Protein AF-D8QM72-F1 (afdb_monomer_lite)

Organism: Schizophyllum commune (strain H4-8 / FGSC 9210) (NCBI:txid578458)

Foldseek 3Di:
DPDPVVVLVVVLVVVVVVVVPDDLPAADEDEDQCLVVNLVCCVVVVRPVVRNVSYDYDYDD

InterPro domains:
  IPR040521 Kyakuja-Dileera-Zisupton transposase [PF18758] (1-60)

Radius of gyration: 11.47 Å; chains: 1; bounding box: 26×28×26 Å

pLDDT: mean 86.72, std 7.2, range [60.75, 94.75]

Structure (mmCIF, N/CA/C/O backbone):
data_AF-D8QM72-F1
#
_entry.id   AF-D8QM72-F1
#
loop_
_atom_site.group_PDB
_atom_site.id
_atom_site.type_symbol
_atom_site.label_atom_id
_atom_site.label_alt_id
_atom_site.label_comp_id
_atom_site.label_asym_id
_atom_site.label_entity_id
_atom_site.label_seq_id
_atom_site.pdbx_PDB_ins_code
_atom_site.Cartn_x
_atom_site.Cartn_y
_atom_site.Cartn_z
_atom_site.occupancy
_atom_site.B_iso_or_equiv
_atom_site.auth_seq_id
_atom_site.auth_comp_id
_atom_site.auth_asym_id
_atom_site.auth_atom_id
_atom_site.pdbx_PDB_model_num
ATOM 1 N N . MET A 1 1 ? -18.926 5.163 3.986 1.00 60.75 1 MET A N 1
ATOM 2 C CA . MET A 1 1 ? -17.567 5.687 4.258 1.00 60.75 1 MET A CA 1
ATOM 3 C C . MET A 1 1 ? -17.619 6.804 5.298 1.00 60.75 1 MET A C 1
ATOM 5 O O . MET A 1 1 ? -17.162 7.916 5.056 1.00 60.75 1 MET A O 1
ATOM 9 N N . THR 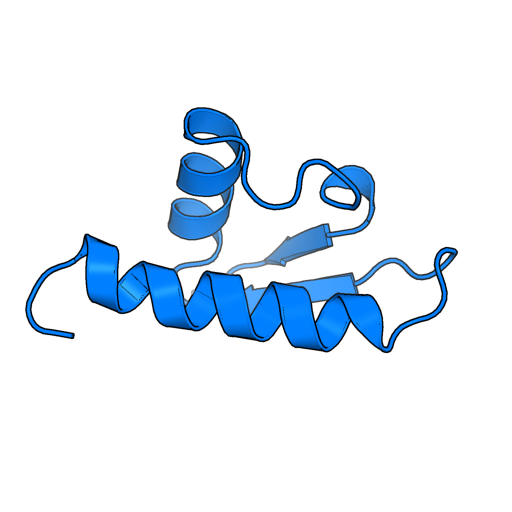A 1 2 ? -18.181 6.525 6.470 1.00 74.00 2 THR A N 1
ATOM 10 C CA . THR A 1 2 ? -18.282 7.463 7.598 1.00 74.00 2 THR A CA 1
ATOM 11 C C . THR A 1 2 ? -17.240 7.171 8.679 1.00 74.00 2 THR A C 1
ATOM 13 O O . THR A 1 2 ? -16.796 8.096 9.354 1.00 74.00 2 THR A O 1
ATOM 16 N N . THR A 1 3 ? -16.774 5.923 8.801 1.00 78.56 3 THR A N 1
ATOM 17 C CA . THR A 1 3 ? -15.747 5.521 9.777 1.00 78.56 3 THR A CA 1
ATOM 18 C C . THR A 1 3 ? -14.339 5.505 9.170 1.00 78.56 3 THR A C 1
ATOM 20 O O . THR A 1 3 ? -14.165 5.407 7.954 1.00 78.56 3 THR A O 1
ATOM 23 N N . ALA A 1 4 ? -13.307 5.589 10.016 1.00 72.06 4 ALA A N 1
ATOM 24 C CA . ALA A 1 4 ? -11.911 5.521 9.571 1.00 72.06 4 ALA A CA 1
ATOM 25 C C . ALA A 1 4 ? -11.586 4.197 8.849 1.00 72.06 4 ALA A C 1
ATOM 27 O O . ALA A 1 4 ? -10.901 4.209 7.828 1.00 72.06 4 ALA A O 1
ATOM 28 N N . GLY A 1 5 ? -12.144 3.075 9.320 1.00 73.50 5 GLY A N 1
ATOM 29 C CA . 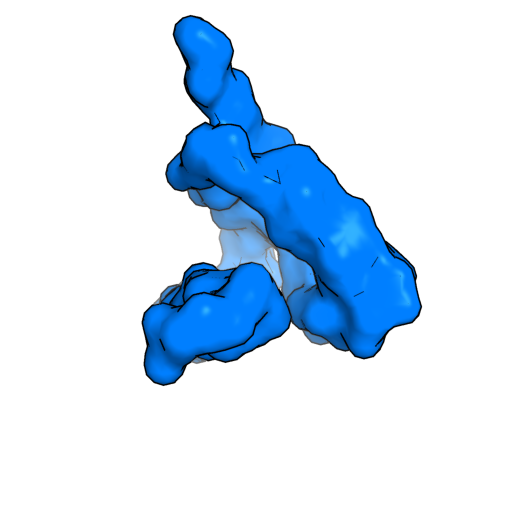GLY A 1 5 ? -11.983 1.767 8.679 1.00 73.50 5 GLY A CA 1
ATOM 30 C C . GLY A 1 5 ? -12.629 1.699 7.293 1.00 73.50 5 GLY A C 1
ATOM 31 O O . GLY A 1 5 ? -12.010 1.217 6.350 1.00 73.50 5 GLY A O 1
ATOM 32 N N . GLU A 1 6 ? -13.829 2.264 7.126 1.00 76.44 6 GLU A N 1
ATOM 33 C CA . GLU A 1 6 ? -14.483 2.324 5.811 1.00 76.44 6 GLU A CA 1
ATOM 34 C C . GLU A 1 6 ? -13.724 3.206 4.811 1.00 76.44 6 G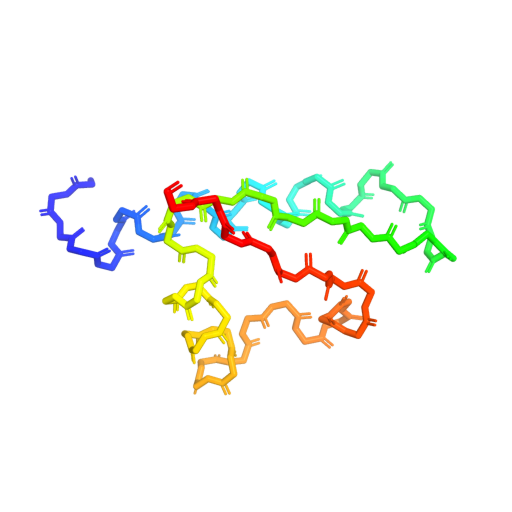LU A C 1
ATOM 36 O O . GLU A 1 6 ? -13.730 2.926 3.614 1.00 76.44 6 GLU A O 1
ATOM 41 N N . LYS A 1 7 ? -13.060 4.272 5.279 1.00 74.50 7 LYS A N 1
ATOM 42 C CA . LYS A 1 7 ? -12.194 5.097 4.422 1.00 74.50 7 LYS A CA 1
ATOM 43 C C . LYS A 1 7 ? -10.965 4.317 3.954 1.00 74.50 7 LYS A C 1
ATOM 45 O O . LYS A 1 7 ? -10.581 4.436 2.795 1.00 74.50 7 LYS A O 1
ATOM 50 N N . GLN A 1 8 ? -10.393 3.485 4.827 1.00 81.62 8 GLN A N 1
ATOM 51 C CA . GLN A 1 8 ? -9.264 2.624 4.477 1.00 81.62 8 GLN A CA 1
ATOM 52 C C . GLN A 1 8 ? -9.666 1.494 3.514 1.00 81.62 8 GLN A C 1
ATOM 54 O O . GLN A 1 8 ? -8.891 1.158 2.622 1.00 81.62 8 GLN A O 1
ATOM 59 N N . TYR A 1 9 ? -10.874 0.939 3.663 1.00 8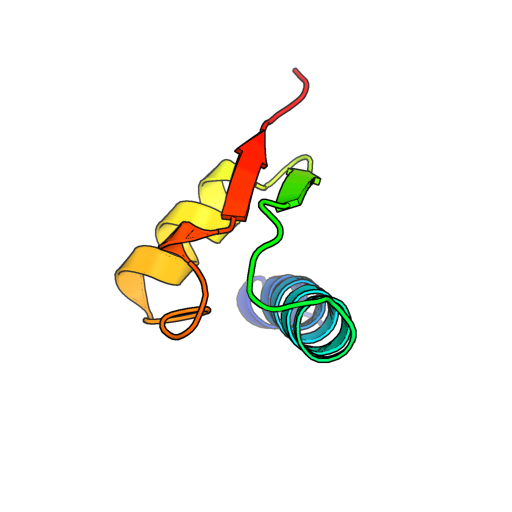5.44 9 TYR A N 1
ATOM 60 C CA . TYR A 1 9 ? -11.380 -0.146 2.814 1.00 85.44 9 TYR A CA 1
ATOM 61 C C . TYR A 1 9 ? -11.293 0.190 1.323 1.00 85.44 9 TYR A C 1
ATOM 63 O O . TYR A 1 9 ? -10.843 -0.633 0.533 1.00 85.44 9 TYR A O 1
ATOM 71 N N . TYR A 1 10 ? -11.649 1.421 0.945 1.00 86.19 10 TYR A N 1
ATOM 72 C CA . TYR A 1 10 ? -11.579 1.848 -0.451 1.00 86.19 10 TYR A CA 1
ATOM 73 C C . TYR A 1 10 ? -10.150 1.805 -1.008 1.00 86.19 10 TYR A C 1
ATOM 75 O O . TYR A 1 10 ? -9.937 1.316 -2.113 1.00 86.19 10 TYR A O 1
ATOM 83 N N . ALA A 1 11 ? -9.161 2.266 -0.234 1.00 87.94 11 ALA A N 1
ATOM 84 C CA . ALA A 1 11 ? -7.763 2.232 -0.656 1.00 87.94 11 ALA A CA 1
ATOM 85 C C . ALA A 1 11 ? -7.253 0.790 -0.812 1.00 87.94 11 ALA A C 1
ATOM 87 O O . ALA A 1 11 ? -6.538 0.494 -1.763 1.00 87.94 11 ALA A O 1
ATOM 88 N N . VAL A 1 12 ? -7.656 -0.111 0.091 1.00 90.00 12 VAL A N 1
ATOM 89 C CA . VAL A 1 12 ? -7.318 -1.541 0.008 1.00 90.00 12 VAL A CA 1
ATOM 90 C C . VAL A 1 12 ? -7.918 -2.170 -1.248 1.00 90.00 12 VAL A C 1
ATOM 92 O O . VAL A 1 12 ? -7.177 -2.726 -2.052 1.00 90.00 12 VAL A O 1
ATOM 95 N N . ALA A 1 13 ? -9.225 -2.005 -1.463 1.00 91.31 13 ALA A N 1
ATOM 96 C CA . ALA A 1 13 ? -9.920 -2.576 -2.615 1.00 91.31 13 ALA A CA 1
ATOM 97 C C . ALA A 1 13 ? -9.373 -2.053 -3.955 1.00 91.31 13 ALA A C 1
ATOM 99 O O . ALA A 1 13 ? -9.267 -2.805 -4.920 1.00 91.31 13 ALA A O 1
ATOM 100 N N . LEU A 1 14 ? -8.995 -0.771 -4.016 1.00 91.12 14 LEU A N 1
ATOM 101 C CA . LEU A 1 14 ? -8.388 -0.181 -5.207 1.00 91.12 14 LEU A CA 1
ATOM 102 C C . LEU A 1 14 ? -7.014 -0.797 -5.513 1.00 91.12 14 LEU A C 1
ATOM 104 O O . LEU A 1 14 ? -6.722 -1.095 -6.668 1.00 91.12 14 LEU A O 1
ATOM 108 N N . VAL A 1 15 ? -6.181 -1.001 -4.487 1.00 91.31 15 VAL A N 1
ATOM 109 C CA . VAL A 1 15 ? -4.869 -1.646 -4.644 1.00 91.31 15 VAL A CA 1
ATOM 110 C C . VAL A 1 15 ? -5.027 -3.114 -5.048 1.00 91.31 15 VAL A C 1
ATOM 112 O O . VAL A 1 15 ? -4.307 -3.552 -5.941 1.00 91.31 15 VAL A O 1
ATOM 115 N N . ASP A 1 16 ? -5.992 -3.844 -4.478 1.00 92.50 16 ASP A N 1
ATOM 116 C CA . ASP A 1 16 ? -6.315 -5.220 -4.886 1.00 92.50 16 ASP A CA 1
ATOM 117 C C . ASP A 1 16 ? -6.671 -5.292 -6.374 1.00 92.50 16 ASP A C 1
ATOM 119 O O . ASP A 1 16 ? -6.005 -5.995 -7.136 1.00 92.50 16 ASP A O 1
ATOM 123 N N . ALA A 1 17 ? -7.645 -4.492 -6.813 1.00 93.69 17 ALA A N 1
ATOM 124 C CA . ALA A 1 17 ? -8.065 -4.464 -8.211 1.00 93.69 17 ALA A CA 1
ATOM 125 C C . ALA A 1 17 ? -6.921 -4.058 -9.156 1.00 93.69 17 ALA A C 1
ATOM 127 O O . ALA A 1 17 ? -6.806 -4.576 -10.267 1.00 93.69 17 ALA A O 1
ATOM 128 N N . PHE A 1 18 ? -6.050 -3.141 -8.729 1.00 93.31 18 PHE A N 1
ATOM 129 C CA . PHE A 1 18 ? -4.885 -2.744 -9.513 1.00 93.31 18 PHE A CA 1
ATOM 130 C C . PHE A 1 18 ? -3.873 -3.887 -9.655 1.00 93.31 18 PHE A C 1
ATOM 132 O O . PHE A 1 18 ? -3.428 -4.180 -10.763 1.00 93.31 18 PHE A O 1
ATOM 139 N N . MET A 1 19 ? -3.545 -4.566 -8.555 1.00 93.50 19 MET A N 1
ATOM 140 C CA . MET A 1 19 ? -2.562 -5.651 -8.540 1.00 93.50 19 MET A CA 1
ATOM 141 C C . MET A 1 19 ? -3.034 -6.890 -9.310 1.00 93.50 19 MET A C 1
ATOM 143 O O . MET A 1 19 ? -2.204 -7.562 -9.914 1.00 93.50 19 MET A O 1
ATOM 147 N N . GLU A 1 20 ? -4.342 -7.166 -9.353 1.00 93.69 20 GLU A N 1
ATOM 148 C CA . GLU A 1 20 ? -4.923 -8.258 -10.156 1.00 93.69 20 GLU A CA 1
ATOM 149 C C . GLU A 1 20 ? -4.691 -8.105 -11.665 1.00 93.69 20 GLU A C 1
ATOM 151 O O . GLU A 1 20 ? -4.679 -9.096 -12.394 1.00 93.69 20 GLU A O 1
ATOM 156 N N . ASN A 1 21 ? -4.491 -6.874 -12.137 1.00 94.19 21 ASN A N 1
ATOM 157 C CA . ASN A 1 21 ? -4.284 -6.572 -13.552 1.00 94.19 21 ASN A CA 1
ATOM 158 C C . ASN A 1 21 ? -2.801 -6.420 -13.926 1.00 94.19 21 ASN A C 1
ATOM 160 O O . ASN A 1 21 ? -2.490 -6.126 -15.083 1.00 94.19 21 ASN A O 1
ATOM 164 N N . LEU A 1 22 ? -1.880 -6.602 -12.973 1.00 94.44 22 LEU A N 1
ATOM 165 C CA . LEU A 1 22 ? -0.446 -6.445 -13.197 1.00 94.44 22 LEU A CA 1
ATOM 166 C C . LEU A 1 22 ? 0.293 -7.789 -13.251 1.00 94.44 22 LEU A C 1
ATOM 168 O O . LEU A 1 22 ? -0.025 -8.699 -12.485 1.00 94.44 22 LEU A O 1
ATOM 172 N N . PRO A 1 23 ? 1.341 -7.902 -14.089 1.00 94.25 23 PRO A N 1
ATOM 173 C CA . PRO A 1 23 ? 2.210 -9.075 -14.115 1.00 94.25 23 PRO A CA 1
ATOM 174 C C . PRO A 1 23 ? 2.837 -9.384 -12.751 1.00 94.25 23 PRO A C 1
ATOM 176 O O . PRO A 1 23 ? 3.261 -8.476 -12.030 1.00 94.25 23 PRO A O 1
ATOM 179 N N . ASP A 1 24 ? 2.924 -10.673 -12.408 1.00 91.56 24 ASP A N 1
ATOM 180 C CA . ASP A 1 24 ? 3.339 -11.138 -11.078 1.00 91.56 24 ASP A CA 1
ATOM 181 C C . ASP A 1 24 ? 4.811 -10.865 -10.720 1.00 91.56 24 ASP A C 1
ATOM 183 O O . A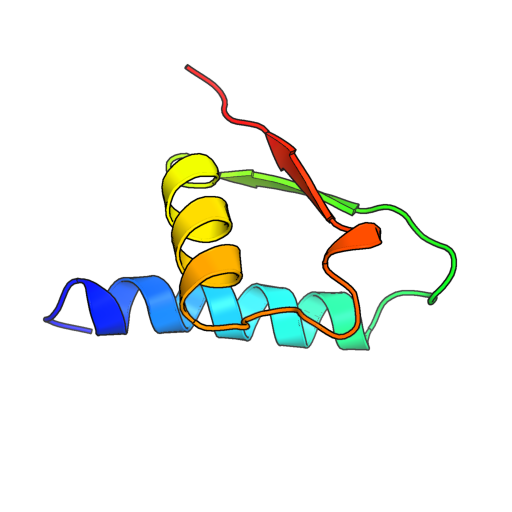SP A 1 24 ? 5.189 -10.897 -9.549 1.00 91.56 24 ASP A O 1
ATOM 187 N N . ASP A 1 25 ? 5.636 -10.545 -11.709 1.00 93.44 25 ASP A N 1
ATOM 188 C CA . ASP A 1 25 ? 7.055 -10.224 -11.580 1.00 93.44 25 ASP A CA 1
ATOM 189 C C . ASP A 1 25 ? 7.320 -8.737 -11.288 1.00 93.44 25 ASP A C 1
ATOM 191 O O . ASP A 1 25 ? 8.437 -8.359 -10.922 1.00 93.44 25 ASP A O 1
ATOM 195 N N . TRP A 1 26 ? 6.303 -7.879 -11.404 1.00 94.75 26 TRP A N 1
ATOM 196 C CA . TRP A 1 26 ? 6.468 -6.444 -11.196 1.00 94.75 26 TRP A CA 1
ATOM 197 C C . TRP A 1 26 ? 6.515 -6.076 -9.714 1.00 94.75 26 TRP A C 1
ATOM 199 O O . TRP A 1 26 ? 5.735 -6.571 -8.893 1.00 94.75 26 TRP A O 1
ATOM 209 N N . ARG A 1 27 ? 7.407 -5.131 -9.397 1.00 94.12 27 ARG A N 1
ATOM 210 C CA . ARG A 1 27 ? 7.421 -4.394 -8.130 1.00 94.12 27 ARG A CA 1
ATOM 211 C C . ARG A 1 27 ? 6.711 -3.063 -8.322 1.00 94.12 27 ARG A C 1
ATOM 213 O O . ARG A 1 27 ? 7.009 -2.334 -9.265 1.00 94.12 27 ARG A O 1
ATOM 220 N N . VAL A 1 28 ? 5.793 -2.749 -7.420 1.00 93.50 28 VAL A N 1
ATOM 221 C CA . VAL A 1 28 ? 4.881 -1.613 -7.543 1.00 93.50 28 VAL A CA 1
ATOM 222 C C . VAL A 1 28 ? 5.112 -0.652 -6.387 1.00 93.50 28 VAL A C 1
ATOM 224 O O . VAL A 1 28 ? 5.001 -1.027 -5.222 1.00 93.50 28 VAL A O 1
ATOM 227 N N . GLY A 1 29 ? 5.426 0.601 -6.714 1.00 92.31 29 GLY A N 1
ATOM 228 C CA . GLY A 1 29 ? 5.516 1.682 -5.739 1.00 92.31 29 GLY A CA 1
ATOM 229 C C . GLY A 1 29 ? 4.140 2.275 -5.447 1.00 92.31 29 GLY A C 1
ATOM 230 O O . GLY A 1 29 ? 3.464 2.726 -6.368 1.00 92.31 29 GLY A O 1
ATOM 231 N N . LEU A 1 30 ? 3.738 2.307 -4.177 1.00 89.56 30 LEU A N 1
ATOM 232 C CA . LEU A 1 30 ? 2.515 2.963 -3.724 1.00 89.56 30 LEU A CA 1
ATOM 233 C C . LEU A 1 30 ? 2.871 4.270 -3.013 1.00 89.56 30 LEU A C 1
ATOM 235 O O . LEU A 1 30 ? 3.307 4.255 -1.859 1.00 89.56 30 LEU A O 1
ATOM 239 N N . LEU A 1 31 ? 2.675 5.391 -3.710 1.00 89.25 31 LEU A N 1
ATOM 240 C CA . LEU A 1 31 ? 2.811 6.731 -3.147 1.00 89.25 31 LEU A CA 1
ATOM 241 C C . LEU A 1 31 ? 1.446 7.198 -2.642 1.00 89.25 31 LEU A C 1
ATOM 243 O O . LEU A 1 31 ? 0.514 7.367 -3.429 1.00 89.25 31 LEU A O 1
ATOM 247 N N . TYR A 1 32 ? 1.312 7.365 -1.329 1.00 81.25 32 TYR A N 1
ATOM 248 C CA . TYR A 1 32 ? 0.045 7.766 -0.727 1.00 81.25 32 TYR A CA 1
ATOM 249 C C . TYR A 1 32 ? 0.279 8.501 0.593 1.00 81.25 32 TYR A C 1
ATOM 251 O O . TYR A 1 32 ? 1.104 8.063 1.396 1.00 81.25 32 TYR A O 1
ATOM 259 N N . ASP A 1 33 ? -0.483 9.566 0.855 1.00 78.62 33 ASP A N 1
ATOM 260 C CA . ASP A 1 33 ? -0.347 10.386 2.076 1.00 78.62 33 ASP A CA 1
ATOM 261 C C . ASP A 1 33 ? -0.484 9.563 3.366 1.00 78.62 33 ASP A C 1
ATOM 263 O O . ASP A 1 33 ? 0.082 9.901 4.403 1.00 78.62 33 ASP A O 1
ATOM 267 N N . ILE A 1 34 ? -1.195 8.432 3.300 1.00 81.06 34 ILE A N 1
ATOM 268 C CA . ILE A 1 34 ? -1.355 7.495 4.418 1.00 81.06 34 ILE A CA 1
ATOM 269 C C . ILE A 1 34 ? -0.708 6.126 4.159 1.00 81.06 34 ILE A C 1
ATOM 271 O O . ILE A 1 34 ? -1.097 5.136 4.780 1.00 81.06 34 ILE A O 1
ATOM 275 N N . ALA A 1 35 ? 0.297 6.037 3.278 1.00 83.56 35 ALA A N 1
ATOM 276 C CA . ALA A 1 35 ? 0.957 4.771 2.937 1.00 83.56 35 ALA A CA 1
ATOM 277 C C . ALA A 1 35 ? 1.546 4.059 4.169 1.00 83.56 35 ALA A C 1
ATOM 279 O O . ALA A 1 35 ? 1.409 2.844 4.293 1.00 83.56 35 ALA A O 1
ATOM 280 N N . CYS A 1 36 ? 2.113 4.795 5.135 1.00 85.00 36 CYS A N 1
ATOM 281 C CA . CYS A 1 36 ? 2.597 4.213 6.395 1.00 85.00 36 CYS A CA 1
ATOM 282 C C . CYS A 1 36 ? 1.473 3.589 7.239 1.00 85.00 36 CYS A C 1
ATOM 284 O O . CYS A 1 36 ? 1.653 2.517 7.821 1.00 85.00 36 CYS A O 1
ATOM 286 N N . GLN A 1 37 ? 0.305 4.238 7.305 1.00 86.75 37 GLN A N 1
ATOM 287 C CA . GLN A 1 37 ? -0.849 3.703 8.035 1.00 86.75 37 GLN A CA 1
ATOM 288 C C . GLN A 1 37 ? -1.411 2.470 7.327 1.00 86.75 37 GLN A C 1
ATOM 290 O O . GLN A 1 37 ? -1.703 1.467 7.979 1.00 86.75 37 GLN A O 1
ATOM 295 N N . LEU A 1 38 ? -1.496 2.520 5.995 1.00 86.88 38 LEU A N 1
ATOM 296 C CA . LEU A 1 38 ? -1.939 1.402 5.171 1.00 86.88 38 LEU A CA 1
ATOM 297 C C . LEU A 1 38 ? -1.002 0.197 5.314 1.00 86.88 38 LEU A C 1
ATOM 299 O O . LEU A 1 38 ? -1.482 -0.912 5.522 1.00 86.88 38 LEU A O 1
ATOM 303 N N . HIS A 1 39 ? 0.316 0.413 5.295 1.00 87.25 39 HIS A N 1
ATOM 304 C CA . HIS A 1 39 ? 1.309 -0.637 5.517 1.00 87.25 39 HIS A CA 1
ATOM 305 C C . HIS A 1 39 ? 1.168 -1.265 6.913 1.00 87.25 39 HIS A C 1
ATOM 307 O O . HIS A 1 39 ? 1.118 -2.488 7.039 1.00 87.25 39 HIS A O 1
ATOM 313 N N . SER A 1 40 ? 1.029 -0.449 7.966 1.00 88.12 40 SER A N 1
ATOM 314 C CA . SER A 1 40 ? 0.819 -0.968 9.325 1.00 88.12 40 SER A CA 1
ATOM 315 C C . SER A 1 40 ? -0.484 -1.764 9.445 1.00 88.12 40 SER A C 1
ATOM 317 O O . SER A 1 40 ? -0.507 -2.816 10.081 1.00 88.12 40 SER A O 1
ATOM 319 N N . SER A 1 41 ? -1.560 -1.287 8.819 1.00 87.88 41 SER A N 1
ATOM 320 C CA . SER A 1 41 ? -2.850 -1.975 8.797 1.00 87.88 41 SER A CA 1
ATOM 321 C C . SER A 1 41 ? -2.775 -3.289 8.014 1.00 87.88 41 SER A C 1
ATOM 323 O O . SER A 1 41 ? -3.267 -4.310 8.488 1.00 87.88 41 SER A O 1
ATOM 325 N N . ALA A 1 42 ? -2.069 -3.311 6.880 1.00 86.88 42 ALA A N 1
ATOM 326 C CA . ALA A 1 42 ? -1.823 -4.528 6.113 1.00 86.88 42 ALA A CA 1
ATOM 327 C C . ALA A 1 42 ? -1.078 -5.584 6.935 1.00 86.88 42 ALA A C 1
ATOM 329 O O . ALA A 1 42 ? -1.541 -6.718 7.022 1.00 86.88 42 ALA A O 1
ATOM 330 N N . ALA A 1 43 ? -0.004 -5.195 7.628 1.00 86.06 43 ALA A N 1
ATOM 331 C CA . ALA A 1 43 ? 0.746 -6.101 8.495 1.00 86.06 43 ALA A CA 1
ATOM 332 C C . ALA A 1 43 ? -0.086 -6.626 9.682 1.00 86.06 43 ALA A C 1
ATOM 334 O O . ALA A 1 43 ? 0.048 -7.784 10.065 1.00 86.06 43 ALA A O 1
ATOM 335 N N . LYS A 1 44 ? -0.956 -5.791 10.266 1.00 88.69 44 LYS A N 1
ATOM 336 C CA . LYS A 1 44 ? -1.792 -6.167 11.421 1.00 88.69 44 LYS A CA 1
ATOM 337 C C . LYS A 1 44 ? -2.985 -7.044 11.053 1.00 88.69 44 LYS A C 1
ATOM 339 O O . LYS A 1 44 ? -3.344 -7.925 11.827 1.00 88.69 44 LYS A O 1
ATOM 344 N N . HIS A 1 45 ? -3.618 -6.776 9.916 1.00 88.12 45 HIS A N 1
ATOM 345 C CA . HIS A 1 45 ? -4.880 -7.404 9.520 1.00 88.12 45 HIS A CA 1
ATOM 346 C C . HIS A 1 45 ? -4.723 -8.434 8.391 1.00 88.12 45 HIS A C 1
ATOM 348 O O . HIS A 1 45 ? -5.700 -9.078 8.022 1.00 88.12 45 HIS A O 1
ATOM 354 N N . GLY A 1 46 ? -3.509 -8.621 7.863 1.00 86.12 46 GLY A N 1
ATOM 355 C CA . GLY A 1 46 ? -3.215 -9.593 6.807 1.00 86.12 46 GLY A CA 1
ATOM 356 C C . GLY A 1 46 ? -3.658 -9.154 5.410 1.00 86.12 46 GLY A C 1
ATOM 357 O O . GLY A 1 46 ? -3.875 -10.005 4.545 1.00 86.12 46 GLY A O 1
ATOM 358 N N . PHE A 1 47 ? -3.813 -7.846 5.171 1.00 87.06 47 PHE A N 1
ATOM 359 C CA . PHE A 1 47 ? -4.106 -7.350 3.823 1.00 87.06 47 PHE A CA 1
ATOM 360 C C . PHE A 1 47 ? -2.907 -7.556 2.899 1.00 87.06 47 PHE A C 1
ATOM 362 O O . PHE A 1 47 ? -1.755 -7.532 3.334 1.00 87.06 47 PHE A O 1
ATOM 369 N N . PH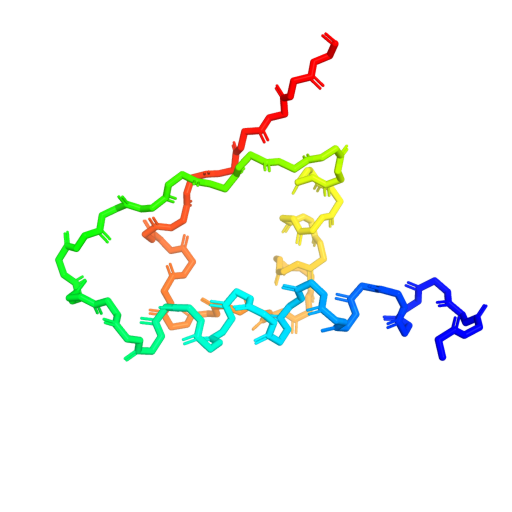E A 1 48 ? -3.189 -7.736 1.608 1.00 89.25 48 PHE A N 1
ATOM 370 C CA . PHE A 1 48 ? -2.183 -7.868 0.553 1.00 89.25 48 PHE A CA 1
ATOM 371 C C . PHE A 1 48 ? -1.242 -9.074 0.697 1.00 89.25 48 PHE A C 1
ATOM 373 O O . PHE A 1 48 ? -0.256 -9.148 -0.028 1.00 89.25 48 PHE A O 1
ATOM 380 N N . ASN A 1 49 ? -1.521 -10.048 1.574 1.00 87.06 49 ASN A N 1
ATOM 381 C CA . ASN A 1 49 ? -0.613 -11.169 1.873 1.00 87.06 49 ASN A CA 1
ATOM 382 C C . ASN A 1 49 ? -0.048 -11.885 0.632 1.00 87.06 49 ASN A C 1
ATOM 384 O O . ASN A 1 49 ? 1.098 -12.328 0.645 1.00 87.06 49 ASN A O 1
ATOM 388 N N . ARG A 1 50 ? -0.821 -11.970 -0.457 1.00 89.06 50 ARG A N 1
ATOM 389 C CA . ARG A 1 50 ? -0.391 -12.603 -1.712 1.00 89.06 50 ARG A CA 1
ATOM 390 C C . ARG A 1 50 ? 0.737 -11.847 -2.427 1.00 89.06 50 ARG A C 1
ATOM 392 O O . ARG A 1 50 ? 1.552 -12.467 -3.102 1.00 89.06 50 ARG A O 1
ATOM 399 N N . TYR A 1 51 ? 0.792 -10.526 -2.298 1.00 90.62 51 TYR A N 1
ATOM 400 C CA . TYR A 1 51 ? 1.664 -9.671 -3.108 1.00 90.62 51 TYR A CA 1
ATOM 401 C C . TYR A 1 51 ? 2.334 -8.541 -2.311 1.00 90.62 51 TYR A C 1
ATOM 403 O O . TYR A 1 51 ? 2.990 -7.687 -2.899 1.00 90.62 51 TYR A O 1
ATOM 411 N N . LEU A 1 52 ? 2.245 -8.542 -0.977 1.00 89.56 52 LEU A N 1
ATOM 412 C CA . LEU A 1 52 ? 2.825 -7.508 -0.113 1.00 89.56 52 LEU A CA 1
ATOM 413 C C . LEU A 1 52 ? 4.333 -7.345 -0.352 1.00 89.56 52 LEU A C 1
ATOM 415 O O . LEU A 1 52 ? 4.838 -6.231 -0.370 1.00 89.56 52 LEU A O 1
ATOM 419 N N . HIS A 1 53 ? 5.038 -8.446 -0.627 1.00 90.81 53 HIS A N 1
ATOM 420 C CA . HIS A 1 53 ? 6.467 -8.456 -0.963 1.00 90.81 53 HIS A CA 1
ATOM 421 C C . HIS A 1 53 ? 6.817 -7.715 -2.271 1.00 90.81 53 HIS A C 1
ATOM 423 O O . HIS A 1 53 ? 7.987 -7.422 -2.517 1.00 90.81 53 HIS A O 1
ATOM 429 N N . ARG A 1 54 ? 5.820 -7.428 -3.116 1.00 93.56 54 ARG A N 1
ATOM 430 C CA . ARG A 1 54 ? 5.953 -6.668 -4.368 1.00 93.56 54 ARG A CA 1
ATOM 431 C C . ARG A 1 54 ? 5.587 -5.197 -4.204 1.00 93.56 54 ARG A C 1
ATOM 433 O O . ARG A 1 54 ? 5.903 -4.411 -5.094 1.00 93.56 54 ARG A O 1
ATOM 440 N N . LEU A 1 55 ? 4.933 -4.826 -3.104 1.00 92.38 55 LEU A N 1
ATOM 441 C CA . LEU A 1 55 ? 4.533 -3.452 -2.831 1.00 92.38 55 LEU A CA 1
ATOM 442 C C . LEU A 1 55 ? 5.630 -2.699 -2.083 1.00 92.38 55 LEU A C 1
ATOM 444 O O . LEU A 1 55 ? 6.075 -3.107 -1.011 1.00 92.38 55 LEU A O 1
ATOM 448 N N . GLN A 1 56 ? 6.017 -1.550 -2.626 1.00 92.06 56 GLN A N 1
ATOM 449 C CA . GLN A 1 56 ? 6.926 -0.618 -1.981 1.00 92.06 56 GLN A CA 1
ATOM 450 C C . GLN A 1 56 ? 6.162 0.642 -1.583 1.00 92.06 56 GLN A C 1
ATOM 452 O O . GLN A 1 56 ? 5.754 1.435 -2.426 1.00 92.06 56 GLN A O 1
ATOM 457 N N . PHE A 1 57 ? 5.952 0.819 -0.283 1.00 90.06 57 PHE A N 1
ATOM 458 C CA . PHE A 1 57 ? 5.240 1.975 0.253 1.00 90.06 57 PHE A CA 1
ATOM 459 C C . PHE A 1 57 ? 6.177 3.181 0.327 1.00 90.06 57 PHE A C 1
ATOM 461 O O . PHE A 1 57 ? 7.259 3.094 0.909 1.00 90.06 57 PHE A O 1
ATOM 468 N N . ALA A 1 58 ? 5.745 4.305 -0.236 1.00 87.31 58 ALA A N 1
ATOM 469 C CA . ALA A 1 58 ? 6.440 5.581 -0.162 1.00 87.31 58 ALA A CA 1
ATOM 470 C C . ALA A 1 58 ? 5.479 6.673 0.325 1.00 87.31 58 ALA A C 1
ATOM 472 O O . ALA A 1 58 ? 4.284 6.654 0.024 1.00 87.31 58 ALA A O 1
ATOM 473 N N . VAL A 1 59 ? 6.012 7.633 1.076 1.00 83.75 59 VAL A N 1
ATOM 474 C CA . VAL A 1 59 ? 5.281 8.815 1.545 1.00 83.75 59 VAL A CA 1
ATOM 475 C C . VAL A 1 59 ? 5.997 10.044 1.008 1.00 83.75 59 VAL A C 1
ATOM 477 O O . VAL A 1 59 ? 7.224 10.114 1.073 1.00 83.75 59 VAL A O 1
ATOM 480 N N . SER A 1 60 ? 5.231 10.995 0.480 1.00 74.56 60 SER A N 1
ATOM 481 C CA . SER A 1 60 ? 5.712 12.352 0.233 1.00 74.56 60 SER A CA 1
ATOM 482 C C . SER A 1 60 ? 5.318 13.205 1.433 1.00 74.56 60 SER A C 1
ATOM 484 O O . SER A 1 60 ? 4.167 13.145 1.859 1.00 74.56 60 SER A O 1
ATOM 486 N N . VAL A 1 61 ? 6.277 13.939 1.995 1.00 67.75 61 VAL A N 1
ATOM 487 C CA . VAL A 1 61 ? 6.072 14.885 3.106 1.00 67.75 61 VAL A CA 1
ATOM 488 C C . VAL A 1 61 ? 6.017 16.298 2.551 1.00 67.75 61 VAL A C 1
ATOM 490 O O . VAL A 1 61 ? 6.802 16.566 1.612 1.00 67.75 61 VAL A O 1
#

Sequence (61 aa):
MTTAGEKQYYAVALVDAFMENLPDDWRVGLLYDIACQLHSSAAKHGFFNRYLHRLQFAVSV

Secondary structure (DSSP, 8-state):
--SHHHHHHHHHHHHHHHHHTS-TT--EEEE-TTHHHHHHHHHHHTTTTTTGGGEEEE---